Protein AF-A0A520RGG1-F1 (afdb_monomer_lite)

Secondary structure (DSSP, 8-state):
--HHHHHHHHHHHHHHHTT-B-SHHHHT-GGG--SS---EEEEEEEEEEEEGGGTEEEEE-SS-EEEEE---SS----TT-EEEEEEEBPTTSSSB-TTS-EEEEEE----PPPEE--GGGTT-GGGTTS-EE-EEEEEEEEEETTEEEEEEEETTEEEEEEEE--TTS-----TT-EEE-

Radius of gyration: 19.67 Å; chains: 1; bounding box: 40×37×59 Å

Foldseek 3Di:
DPVVVVVVVVVCVVVLVVVAAADLVCLQDPVNQDQADKHKHKYWFFFQDDDQVQQWTWTGRPQFIDTDSHHDPVDPHDGAFIKIKIFIDDHRDSHTDHVDIDIDGPGGGHHDDADEDAPVCPPPPVCVRHRHKYKWFFADWDDDPQKTWTFTHHPPDTDIDIDGHDPPDDDDPRHRHIDMD

Sequence (181 aa):
MTLHVDLVHAQEKDSGLATAITSFNELWNPAQLDADKARLIRLEGQVLYYDPSWAMLWLHDGELGGYIDYASDELDLRAGDHIELLARTVPNQISIDTTEIEITVKSPGTLPEAAPITESQLHDSVFNNQMVQLEGWVQTVEQIDNHLELKVIIGSEQIEVTISREANEPFPLLEKTLIQI

Structure (mmCIF, N/CA/C/O backbone):
data_AF-A0A520RGG1-F1
#
_entry.id   AF-A0A520RGG1-F1
#
loop_
_atom_site.group_PDB
_atom_site.id
_atom_site.type_symbol
_atom_site.label_atom_id
_atom_site.label_alt_id
_atom_site.label_comp_id
_atom_site.label_asym_id
_atom_site.label_entity_id
_atom_site.label_seq_id
_atom_site.pdbx_PDB_ins_code
_atom_site.Cartn_x
_atom_site.Cartn_y
_atom_site.Cartn_z
_atom_site.occupancy
_atom_site.B_iso_or_equiv
_atom_site.auth_seq_id
_atom_site.auth_comp_id
_atom_site.auth_asym_id
_atom_site.auth_atom_id
_atom_site.pdbx_PDB_model_num
ATOM 1 N N . MET A 1 1 ? 20.707 -20.250 -36.921 1.00 48.22 1 MET A N 1
ATOM 2 C CA . MET A 1 1 ? 20.546 -18.795 -37.129 1.00 48.22 1 MET A CA 1
ATOM 3 C C . MET A 1 1 ? 19.615 -18.280 -36.032 1.00 48.22 1 MET A C 1
ATOM 5 O O . MET A 1 1 ? 18.507 -17.867 -36.319 1.00 48.22 1 MET A O 1
ATOM 9 N N . THR A 1 2 ? 20.041 -18.415 -34.770 1.00 48.72 2 THR A N 1
ATOM 10 C CA . THR A 1 2 ? 19.172 -18.259 -33.577 1.00 48.72 2 THR A CA 1
ATOM 11 C C . THR A 1 2 ? 19.901 -17.449 -32.498 1.00 48.72 2 THR A C 1
ATOM 13 O O . THR A 1 2 ? 19.385 -16.452 -32.023 1.00 48.72 2 THR A O 1
ATOM 16 N N . LEU A 1 3 ? 21.195 -17.729 -32.294 1.00 46.12 3 LEU A N 1
ATOM 17 C CA . LEU A 1 3 ? 22.084 -17.002 -31.373 1.00 46.12 3 LEU A CA 1
ATOM 18 C C . LEU A 1 3 ? 22.200 -15.480 -31.586 1.00 46.12 3 LEU A C 1
ATOM 20 O O . LEU A 1 3 ? 22.472 -14.762 -30.635 1.00 46.12 3 LEU A O 1
ATOM 24 N N . HIS A 1 4 ? 22.041 -14.970 -32.812 1.00 39.69 4 HIS A N 1
ATOM 25 C CA . HIS A 1 4 ? 22.189 -13.529 -33.074 1.00 39.69 4 HIS A CA 1
ATOM 26 C C . HIS A 1 4 ? 20.951 -12.716 -32.670 1.00 39.69 4 HIS A C 1
ATOM 28 O O . HIS A 1 4 ? 21.076 -11.529 -32.404 1.00 39.69 4 HIS A O 1
ATOM 34 N N . VAL A 1 5 ? 19.771 -13.343 -32.619 1.00 45.09 5 VAL A N 1
ATOM 35 C CA . VAL A 1 5 ? 18.523 -12.665 -32.239 1.00 45.09 5 VAL A CA 1
ATOM 36 C C . VAL A 1 5 ? 18.433 -12.556 -30.716 1.00 45.09 5 VAL A C 1
ATOM 38 O O . VAL A 1 5 ? 18.108 -11.485 -30.212 1.00 45.09 5 VAL A O 1
ATOM 41 N N . ASP A 1 6 ? 18.823 -13.606 -29.987 1.00 43.03 6 ASP A N 1
ATOM 42 C CA . ASP A 1 6 ? 18.785 -13.631 -28.517 1.00 43.03 6 ASP A CA 1
ATOM 43 C C . ASP A 1 6 ? 19.760 -12.625 -27.879 1.00 43.03 6 ASP A C 1
ATOM 45 O O . ASP A 1 6 ? 19.419 -11.968 -26.898 1.00 43.03 6 ASP A O 1
ATOM 49 N N . LEU A 1 7 ? 20.955 -12.441 -28.460 1.00 46.31 7 LEU A N 1
ATOM 50 C CA . LEU A 1 7 ? 21.935 -11.460 -27.970 1.00 46.31 7 LEU A CA 1
ATOM 51 C C . LEU A 1 7 ? 21.476 -10.007 -28.168 1.00 46.31 7 LEU A C 1
ATOM 53 O O . LEU A 1 7 ? 21.713 -9.179 -27.293 1.00 46.31 7 LEU A O 1
ATOM 57 N N . VAL A 1 8 ? 20.801 -9.700 -29.280 1.00 46.59 8 VAL A N 1
ATOM 58 C CA . VAL A 1 8 ? 20.284 -8.347 -29.547 1.00 46.59 8 VAL A CA 1
ATOM 59 C C . VAL A 1 8 ? 19.113 -8.021 -28.615 1.00 46.59 8 VAL A C 1
ATOM 61 O O . VAL A 1 8 ? 19.106 -6.948 -28.021 1.00 46.59 8 VAL A O 1
ATOM 64 N N . HIS A 1 9 ? 18.191 -8.966 -28.388 1.00 47.16 9 HIS A N 1
ATOM 65 C CA . HIS A 1 9 ? 17.094 -8.781 -27.427 1.00 47.16 9 HIS A CA 1
ATOM 66 C C . HIS A 1 9 ? 17.600 -8.657 -25.983 1.00 47.16 9 HIS A C 1
ATOM 68 O O . HIS A 1 9 ? 17.072 -7.853 -25.218 1.00 47.16 9 HIS A O 1
ATOM 74 N N . ALA A 1 10 ? 18.642 -9.406 -25.605 1.00 48.00 10 ALA A N 1
ATOM 75 C CA . ALA A 1 10 ? 19.272 -9.270 -24.294 1.00 48.00 10 ALA A CA 1
ATOM 76 C C . ALA A 1 10 ? 19.951 -7.900 -24.122 1.00 48.00 10 ALA A C 1
ATOM 78 O O . ALA A 1 10 ? 19.775 -7.273 -23.084 1.00 48.00 10 ALA A O 1
ATOM 79 N N . GLN A 1 11 ? 20.664 -7.398 -25.139 1.00 42.50 11 GLN A N 1
ATOM 80 C CA . GLN A 1 11 ? 21.303 -6.076 -25.092 1.00 42.50 11 GLN A CA 1
ATOM 81 C C . GLN A 1 11 ? 20.297 -4.915 -25.108 1.00 42.50 11 GLN A C 1
ATOM 83 O O . GLN A 1 11 ? 20.537 -3.907 -24.445 1.00 42.50 11 GLN A O 1
ATOM 88 N N . GLU A 1 12 ? 19.172 -5.035 -25.818 1.00 50.97 12 GLU A N 1
ATOM 89 C CA . GLU A 1 12 ? 18.083 -4.047 -25.772 1.00 50.97 12 GLU A CA 1
ATOM 90 C C . GLU A 1 12 ? 17.342 -4.068 -24.429 1.00 50.97 12 GLU A C 1
ATOM 92 O O . GLU A 1 12 ? 17.031 -3.000 -23.898 1.00 50.97 12 GLU A O 1
ATOM 97 N N . LYS A 1 13 ? 17.126 -5.255 -23.838 1.00 52.47 13 LYS A N 1
ATOM 98 C CA . LYS A 1 13 ? 16.577 -5.393 -22.480 1.00 52.47 13 LYS A CA 1
ATOM 99 C C . LYS A 1 13 ? 17.505 -4.715 -21.464 1.00 52.47 13 LYS A C 1
ATOM 101 O O . LYS A 1 13 ? 17.040 -3.888 -20.695 1.00 52.47 13 LYS A O 1
ATOM 106 N N . ASP A 1 14 ? 18.812 -4.963 -21.529 1.00 54.31 14 ASP A N 1
ATOM 107 C CA . ASP A 1 14 ? 19.800 -4.399 -20.592 1.00 54.31 14 ASP A CA 1
ATOM 108 C C . ASP A 1 14 ? 19.996 -2.875 -20.762 1.00 54.31 14 ASP A C 1
ATOM 110 O O . ASP A 1 14 ? 20.088 -2.129 -19.788 1.00 54.31 14 ASP A O 1
ATOM 114 N N . SER A 1 15 ? 19.975 -2.376 -22.005 1.00 57.19 15 SER A N 1
ATOM 115 C CA . SER A 1 15 ? 20.094 -0.936 -22.297 1.00 57.19 15 SER A CA 1
A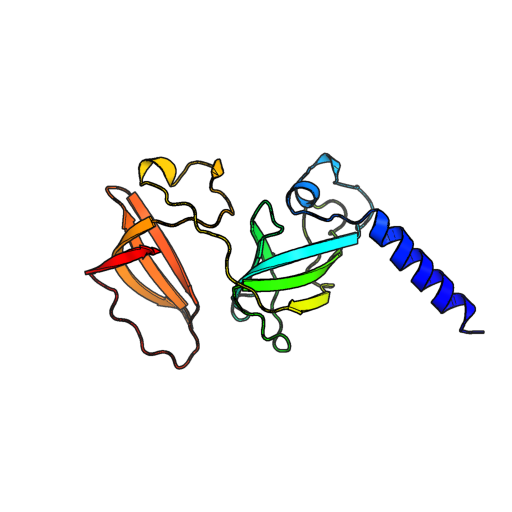TOM 116 C C . SER A 1 15 ? 18.826 -0.156 -21.929 1.00 57.19 15 SER A C 1
ATOM 118 O O . SER A 1 15 ? 18.914 0.984 -21.480 1.00 57.19 15 SER A O 1
ATOM 120 N N . GLY A 1 16 ? 17.647 -0.764 -22.101 1.00 60.88 16 GLY A N 1
ATOM 121 C CA . GLY A 1 16 ? 16.368 -0.174 -21.704 1.00 60.88 16 GLY A CA 1
ATOM 122 C C . GLY A 1 16 ? 16.178 -0.115 -20.185 1.00 60.88 16 GLY A C 1
ATOM 123 O O . GLY A 1 16 ? 15.542 0.816 -19.688 1.00 60.88 16 GLY A O 1
ATOM 124 N N . LEU A 1 17 ? 16.773 -1.058 -19.443 1.00 61.62 17 LEU A N 1
ATOM 125 C CA . LEU A 1 17 ? 16.773 -1.057 -17.977 1.00 61.62 17 LEU A CA 1
ATOM 126 C C . LEU A 1 17 ? 17.594 0.095 -17.382 1.00 61.62 17 LEU A C 1
ATOM 128 O O . LEU A 1 17 ? 17.240 0.597 -16.321 1.00 61.62 17 LEU A O 1
ATOM 132 N N . ALA A 1 18 ? 18.636 0.573 -18.070 1.00 65.38 18 ALA A N 1
ATOM 133 C CA . ALA A 1 18 ? 19.421 1.729 -17.623 1.00 65.38 18 ALA A CA 1
ATOM 134 C C . ALA A 1 18 ? 18.634 3.058 -17.652 1.00 65.38 18 ALA A C 1
ATOM 136 O O . ALA A 1 18 ? 19.062 4.036 -17.043 1.00 65.38 18 ALA A O 1
ATOM 137 N N . THR A 1 19 ? 17.494 3.102 -18.353 1.00 82.31 19 THR A N 1
ATOM 138 C CA . THR A 1 19 ? 16.580 4.259 -18.420 1.00 82.31 19 THR A CA 1
ATOM 139 C C . THR A 1 19 ? 15.189 3.947 -17.857 1.00 82.31 19 THR A C 1
ATOM 141 O O . THR A 1 19 ? 14.225 4.661 -18.159 1.00 82.31 19 THR A O 1
ATOM 144 N N . ALA A 1 20 ? 15.058 2.838 -17.124 1.00 90.81 20 ALA A N 1
ATOM 145 C CA . ALA A 1 20 ? 13.794 2.430 -16.531 1.00 90.81 20 ALA A CA 1
ATOM 146 C C . ALA A 1 20 ? 13.335 3.429 -15.463 1.00 90.81 20 ALA A C 1
ATOM 148 O O . ALA A 1 20 ? 14.148 4.114 -14.851 1.00 90.81 20 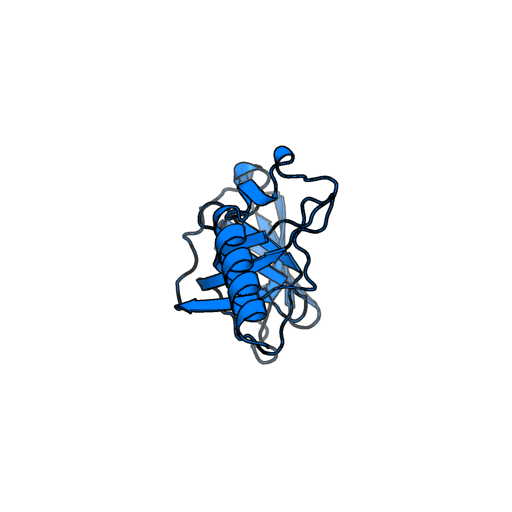ALA A O 1
ATOM 149 N N . ILE A 1 21 ? 12.023 3.491 -15.252 1.00 93.38 21 ILE A N 1
ATOM 150 C CA . ILE A 1 21 ? 11.426 4.157 -14.093 1.00 93.38 21 ILE A CA 1
ATOM 151 C C . ILE A 1 21 ? 11.769 3.326 -12.858 1.00 93.38 21 ILE A C 1
ATOM 153 O O . ILE A 1 21 ? 11.447 2.133 -12.832 1.00 93.38 21 ILE A O 1
ATOM 157 N N . THR A 1 22 ? 12.402 3.945 -11.860 1.00 95.56 22 THR A N 1
ATOM 158 C CA . THR A 1 22 ? 12.890 3.231 -10.663 1.00 95.56 22 THR A CA 1
ATOM 159 C C . THR A 1 22 ? 12.226 3.637 -9.350 1.00 95.56 22 THR A C 1
ATOM 161 O O . THR A 1 22 ? 12.545 3.059 -8.318 1.00 95.56 22 THR A O 1
ATOM 164 N N . SER A 1 23 ? 11.289 4.587 -9.370 1.00 95.75 23 SER A N 1
ATOM 165 C CA . SER A 1 23 ? 10.511 4.989 -8.190 1.00 95.75 23 SER A CA 1
ATOM 166 C C . SER A 1 23 ? 9.075 5.365 -8.552 1.00 95.75 23 SER A C 1
ATOM 168 O O . SER A 1 23 ? 8.768 5.691 -9.704 1.00 95.75 23 SER A O 1
ATOM 170 N N . PHE A 1 24 ? 8.183 5.370 -7.565 1.00 95.88 24 PHE A N 1
ATOM 171 C CA . PHE A 1 24 ? 6.818 5.869 -7.723 1.00 95.88 24 PHE A CA 1
ATOM 172 C C . PHE A 1 24 ? 6.784 7.381 -7.971 1.00 95.88 24 PHE A C 1
ATOM 174 O O . PHE A 1 24 ? 5.954 7.858 -8.742 1.00 95.88 24 PHE A O 1
ATOM 181 N N . ASN A 1 25 ? 7.730 8.132 -7.400 1.00 94.75 25 ASN A N 1
ATOM 182 C CA . ASN A 1 25 ? 7.906 9.557 -7.689 1.00 94.75 25 ASN A CA 1
ATOM 183 C C . ASN A 1 25 ? 8.203 9.803 -9.175 1.00 94.75 25 ASN A C 1
ATOM 185 O O . ASN A 1 25 ? 7.644 10.717 -9.786 1.00 94.75 25 ASN A O 1
ATOM 189 N N . GLU A 1 26 ? 9.064 8.982 -9.779 1.00 93.75 26 GLU A N 1
ATOM 190 C CA . GLU A 1 26 ? 9.285 9.028 -11.221 1.00 93.75 26 GLU A CA 1
ATOM 191 C C . GLU A 1 26 ? 8.049 8.564 -11.989 1.00 93.75 26 GLU A C 1
ATOM 193 O O . GLU A 1 26 ? 7.646 9.242 -12.930 1.00 93.75 26 GLU A O 1
ATOM 198 N N . LEU A 1 27 ? 7.412 7.461 -11.586 1.00 92.81 27 LEU A N 1
ATOM 199 C CA . LEU A 1 27 ? 6.216 6.949 -12.256 1.00 92.81 27 LEU A CA 1
ATOM 200 C C . LEU A 1 27 ? 5.116 8.010 -12.347 1.00 92.81 27 LEU A C 1
ATOM 202 O O . LEU A 1 27 ? 4.532 8.180 -13.413 1.00 92.81 27 LEU A O 1
ATOM 206 N N . TRP A 1 28 ? 4.849 8.726 -11.253 1.00 92.56 28 TRP A N 1
ATOM 207 C CA . TRP A 1 28 ? 3.764 9.703 -11.160 1.00 92.56 28 TRP A CA 1
ATOM 208 C C . TRP A 1 28 ? 4.116 11.104 -11.651 1.00 92.56 28 TRP A C 1
ATOM 210 O O . TRP A 1 28 ? 3.260 11.990 -11.654 1.00 92.56 28 TRP A O 1
ATOM 220 N N . ASN A 1 29 ? 5.348 11.325 -12.108 1.00 91.38 29 ASN A N 1
ATOM 221 C CA . ASN A 1 29 ? 5.746 12.607 -12.664 1.00 91.38 29 ASN A CA 1
ATOM 222 C C . ASN A 1 29 ? 5.118 12.806 -14.059 1.00 91.38 29 ASN A C 1
ATOM 224 O O . ASN A 1 29 ? 5.465 12.083 -14.992 1.00 91.38 29 ASN A O 1
ATOM 228 N N . PRO A 1 30 ? 4.281 13.836 -14.284 1.00 85.25 30 PRO A N 1
ATOM 229 C CA . PRO A 1 30 ? 3.670 14.072 -15.594 1.00 85.25 30 PRO A CA 1
ATOM 230 C C . PRO A 1 30 ? 4.678 14.319 -16.724 1.00 85.25 30 PRO A C 1
ATOM 232 O O . PRO A 1 30 ? 4.361 14.086 -17.886 1.00 85.25 30 PRO A O 1
ATOM 235 N N . ALA A 1 31 ? 5.901 14.764 -16.409 1.00 85.06 31 ALA A N 1
ATOM 236 C CA . ALA A 1 31 ? 6.971 14.922 -17.396 1.00 85.06 31 ALA A CA 1
ATOM 237 C C . ALA A 1 31 ? 7.460 13.583 -17.977 1.00 85.06 31 ALA A C 1
ATOM 239 O O . ALA A 1 31 ? 8.133 13.571 -19.003 1.00 85.06 31 ALA A O 1
ATOM 240 N N . GLN A 1 32 ? 7.133 12.470 -17.318 1.00 75.44 32 GLN A N 1
ATOM 241 C CA . GLN A 1 32 ? 7.478 11.113 -17.732 1.00 75.44 32 GLN A CA 1
ATOM 242 C C . GLN A 1 32 ? 6.442 10.500 -18.687 1.00 75.44 32 GLN A C 1
ATOM 244 O O . GLN A 1 32 ? 6.656 9.386 -19.174 1.00 75.44 32 GLN A O 1
ATOM 249 N N . LEU A 1 33 ? 5.348 11.220 -18.970 1.00 79.69 33 LEU A N 1
ATOM 250 C CA . LEU A 1 33 ? 4.329 10.828 -19.936 1.00 79.69 33 LEU A CA 1
ATOM 251 C C . LEU A 1 33 ? 4.908 10.915 -21.358 1.00 79.69 33 LEU A C 1
ATOM 253 O O . LEU A 1 33 ? 5.038 11.999 -21.926 1.00 79.69 33 LEU A O 1
ATOM 257 N N . ASP A 1 34 ? 5.258 9.765 -21.931 1.00 71.25 34 ASP A N 1
ATOM 258 C CA . ASP A 1 34 ? 5.604 9.649 -23.349 1.00 71.25 34 ASP A CA 1
ATOM 259 C C . ASP A 1 34 ? 4.349 9.253 -24.135 1.00 71.25 34 ASP A C 1
ATOM 261 O O . ASP A 1 34 ? 3.660 8.278 -23.808 1.00 71.25 34 ASP A O 1
ATOM 265 N N . ALA A 1 35 ? 4.029 10.053 -25.151 1.00 63.94 35 ALA A N 1
ATOM 266 C CA . ALA A 1 35 ? 2.744 10.002 -25.823 1.00 63.94 35 ALA A CA 1
ATOM 267 C C . ALA A 1 35 ? 2.558 8.767 -26.719 1.00 63.94 35 ALA A C 1
ATOM 269 O O . ALA A 1 35 ? 1.444 8.461 -27.113 1.00 63.94 35 ALA A O 1
ATOM 270 N N . ASP A 1 36 ? 3.612 8.024 -27.055 1.00 79.19 36 ASP A N 1
ATOM 271 C CA . ASP A 1 36 ? 3.468 6.922 -28.019 1.00 79.19 36 ASP A CA 1
ATOM 272 C C . ASP A 1 36 ? 4.150 5.621 -27.587 1.00 79.19 36 ASP A C 1
ATOM 274 O O . ASP A 1 36 ? 4.121 4.634 -28.327 1.00 79.19 36 ASP A O 1
ATOM 278 N N . LYS A 1 37 ? 4.788 5.582 -26.409 1.00 86.19 37 LYS A N 1
ATOM 279 C CA . LYS A 1 37 ? 5.623 4.441 -26.011 1.00 86.19 37 LYS A CA 1
ATOM 280 C C . LYS A 1 37 ? 5.420 4.026 -24.564 1.00 86.19 37 LYS A C 1
ATOM 282 O O . LYS A 1 37 ? 5.481 4.837 -23.648 1.00 86.19 37 LYS A O 1
ATOM 287 N N . ALA A 1 38 ? 5.272 2.717 -24.379 1.00 90.00 38 ALA A N 1
ATOM 288 C CA . ALA A 1 38 ? 5.413 2.080 -23.080 1.00 90.00 38 ALA A CA 1
ATOM 289 C C . ALA A 1 38 ? 6.865 2.212 -22.604 1.00 90.00 38 ALA A C 1
ATOM 291 O O . ALA A 1 38 ? 7.806 1.944 -23.363 1.00 90.00 38 ALA A O 1
ATOM 292 N N . ARG A 1 39 ? 7.051 2.593 -21.343 1.00 90.81 39 ARG A N 1
ATOM 293 C CA . ARG A 1 39 ? 8.364 2.719 -20.708 1.00 90.81 39 ARG A CA 1
ATOM 294 C C . ARG A 1 39 ? 8.608 1.553 -19.772 1.00 90.81 39 ARG A C 1
ATOM 296 O O . ARG A 1 39 ? 7.671 1.044 -19.172 1.00 90.81 39 ARG A O 1
ATOM 303 N N . LEU A 1 40 ? 9.862 1.127 -19.667 1.00 93.62 40 LEU A N 1
ATOM 304 C CA . LEU A 1 40 ? 10.244 0.074 -18.731 1.00 93.62 40 LEU A CA 1
ATOM 305 C C . LEU A 1 40 ? 10.191 0.599 -17.298 1.00 93.62 40 LEU A C 1
ATOM 307 O O . LEU A 1 40 ? 10.595 1.732 -17.030 1.00 93.62 40 LEU A O 1
ATOM 311 N N . ILE A 1 41 ? 9.725 -0.256 -16.400 1.00 94.69 41 ILE A N 1
ATOM 312 C CA . ILE A 1 41 ? 9.682 -0.041 -14.960 1.00 94.69 41 ILE A CA 1
ATOM 313 C C . ILE A 1 41 ? 10.550 -1.118 -14.317 1.00 94.69 41 ILE A C 1
ATOM 315 O O . ILE A 1 41 ? 10.425 -2.298 -14.653 1.00 94.69 41 ILE A O 1
ATOM 319 N N . ARG A 1 42 ? 11.424 -0.703 -13.402 1.00 96.50 42 ARG A N 1
ATOM 320 C CA . ARG A 1 42 ? 12.194 -1.585 -12.527 1.00 96.50 42 ARG A CA 1
ATOM 321 C C . ARG A 1 42 ? 12.177 -0.999 -11.123 1.00 96.50 42 ARG A C 1
ATOM 323 O O . ARG A 1 42 ? 13.001 -0.150 -10.806 1.00 96.50 42 ARG A O 1
ATOM 330 N N . LEU A 1 43 ? 11.232 -1.447 -10.306 1.00 96.31 43 LEU A N 1
ATOM 331 C CA . LEU A 1 43 ? 11.128 -1.031 -8.912 1.00 96.31 43 LEU A CA 1
ATOM 332 C C . LEU A 1 43 ? 11.797 -2.078 -8.029 1.00 96.31 43 LEU A C 1
ATOM 334 O O . LEU A 1 43 ? 11.491 -3.264 -8.124 1.00 96.31 43 LEU A O 1
ATOM 338 N N . GLU A 1 44 ? 12.688 -1.638 -7.154 1.00 96.88 44 GLU A N 1
ATOM 339 C CA . GLU A 1 44 ? 13.092 -2.418 -5.989 1.00 96.88 44 GLU A CA 1
ATOM 340 C C . GLU A 1 44 ? 12.359 -1.826 -4.788 1.00 96.88 44 GLU A C 1
ATOM 342 O O . GLU A 1 44 ? 12.344 -0.610 -4.608 1.00 96.88 44 GLU A O 1
ATOM 347 N N . GLY A 1 45 ? 11.692 -2.662 -3.999 1.00 96.44 45 GLY A N 1
ATOM 348 C CA . GLY A 1 45 ? 10.852 -2.154 -2.924 1.00 96.44 45 GLY A CA 1
ATOM 349 C C . GLY A 1 45 ? 10.424 -3.212 -1.927 1.00 96.44 45 GLY A C 1
ATOM 350 O O . GLY A 1 45 ? 10.660 -4.408 -2.100 1.00 96.44 45 GLY A O 1
ATOM 351 N N . GLN A 1 46 ? 9.780 -2.745 -0.869 1.00 97.81 46 GLN A N 1
ATOM 352 C CA . GLN A 1 46 ? 9.293 -3.558 0.228 1.00 97.81 46 GLN A CA 1
ATOM 353 C C . GLN A 1 46 ? 7.777 -3.723 0.173 1.00 97.81 46 GLN A C 1
ATOM 355 O O . GLN A 1 46 ? 7.047 -2.737 0.110 1.00 97.81 46 GLN A O 1
ATOM 360 N N . VAL A 1 47 ? 7.292 -4.959 0.235 1.00 97.69 47 VAL A N 1
ATOM 361 C CA . VAL A 1 47 ? 5.856 -5.251 0.296 1.00 97.69 47 VAL A CA 1
ATOM 362 C C . VAL A 1 47 ? 5.296 -4.695 1.607 1.00 97.69 47 VAL A C 1
ATOM 364 O O . VAL A 1 47 ? 5.706 -5.117 2.687 1.00 97.69 47 VAL A O 1
ATOM 367 N N . LEU A 1 48 ? 4.365 -3.747 1.524 1.00 96.06 48 LEU A N 1
ATOM 368 C CA . LEU A 1 48 ? 3.645 -3.218 2.685 1.00 96.06 48 LEU A CA 1
ATOM 369 C C . LEU A 1 48 ? 2.446 -4.093 3.031 1.00 96.06 48 LEU A C 1
ATOM 371 O O . LEU A 1 48 ? 2.187 -4.381 4.195 1.00 96.06 48 LEU A O 1
ATOM 375 N N . TYR A 1 49 ? 1.722 -4.507 1.999 1.00 94.12 49 TYR A N 1
ATOM 376 C CA . TYR A 1 49 ? 0.499 -5.280 2.110 1.00 94.12 49 TYR A CA 1
ATOM 377 C C . TYR A 1 49 ? 0.270 -6.015 0.793 1.00 94.12 49 TYR A C 1
ATOM 379 O O . TYR A 1 49 ? 0.431 -5.428 -0.279 1.00 94.12 49 TYR A O 1
ATOM 387 N N . TYR A 1 50 ? -0.088 -7.292 0.874 1.00 93.88 50 TYR A N 1
ATOM 388 C CA . TYR A 1 50 ? -0.471 -8.087 -0.283 1.00 93.88 50 TYR A CA 1
ATOM 389 C C . TYR A 1 50 ? -1.749 -8.848 0.028 1.00 93.88 50 TYR A C 1
ATOM 391 O O . TYR A 1 50 ? -1.845 -9.531 1.045 1.00 93.88 50 TYR A O 1
ATOM 399 N N . ASP A 1 51 ? -2.715 -8.715 -0.865 1.00 91.50 51 ASP A N 1
ATOM 400 C CA . ASP A 1 51 ? -3.982 -9.410 -0.811 1.00 91.50 51 ASP A CA 1
ATOM 401 C C . ASP A 1 51 ? -4.369 -9.864 -2.226 1.00 91.50 51 ASP A C 1
ATOM 403 O O . ASP A 1 51 ? -4.890 -9.074 -3.023 1.00 91.50 51 ASP A O 1
ATOM 407 N N . PRO A 1 52 ? -4.118 -11.142 -2.556 1.00 90.56 52 PRO A N 1
ATOM 408 C CA . PRO A 1 52 ? -4.411 -11.673 -3.880 1.00 90.56 52 PRO A CA 1
ATOM 409 C C . PRO A 1 52 ? -5.913 -11.717 -4.180 1.00 90.56 52 PRO A C 1
ATOM 411 O O . PRO A 1 52 ? -6.294 -11.692 -5.347 1.00 90.56 52 PRO A O 1
ATOM 414 N N . SER A 1 53 ? -6.778 -11.766 -3.160 1.00 89.44 53 SER A N 1
ATOM 415 C CA . SER A 1 53 ? -8.223 -11.910 -3.367 1.00 89.44 53 SER A CA 1
ATOM 416 C C . SER A 1 53 ? -8.878 -10.636 -3.903 1.00 89.44 53 SER A C 1
ATOM 418 O O . SER A 1 53 ? -9.857 -10.723 -4.645 1.00 89.44 53 SER A O 1
ATOM 420 N N . TRP A 1 54 ? -8.311 -9.467 -3.586 1.00 91.88 54 TRP A N 1
ATOM 421 C CA . TRP A 1 54 ? -8.724 -8.161 -4.115 1.00 91.88 54 TRP A CA 1
ATOM 422 C C . TRP A 1 54 ? -7.716 -7.570 -5.113 1.00 91.88 54 TRP A C 1
ATOM 424 O O . TRP A 1 54 ? -7.816 -6.394 -5.458 1.00 91.88 54 TRP A O 1
ATOM 434 N N . ALA A 1 55 ? -6.750 -8.372 -5.578 1.00 93.06 55 ALA A N 1
ATOM 435 C CA . ALA A 1 55 ? -5.658 -7.932 -6.446 1.00 93.06 55 ALA A CA 1
ATOM 436 C C . ALA A 1 55 ? -4.935 -6.683 -5.912 1.00 93.06 55 ALA A C 1
ATOM 438 O O . ALA A 1 55 ? -4.671 -5.726 -6.635 1.00 93.06 55 ALA A O 1
ATOM 439 N N . MET A 1 56 ? -4.634 -6.667 -4.613 1.00 93.56 56 MET A N 1
ATOM 440 C CA . MET A 1 56 ? -3.989 -5.527 -3.975 1.00 93.56 56 MET A CA 1
ATOM 441 C C . MET A 1 56 ? -2.546 -5.839 -3.621 1.00 93.56 56 MET A C 1
ATOM 443 O O . MET A 1 56 ? -2.274 -6.610 -2.704 1.00 93.56 56 MET A O 1
ATOM 447 N N . LEU A 1 57 ? -1.618 -5.153 -4.280 1.00 95.94 57 LEU A N 1
ATOM 448 C CA . LEU A 1 57 ? -0.223 -5.095 -3.870 1.00 95.94 57 LEU A CA 1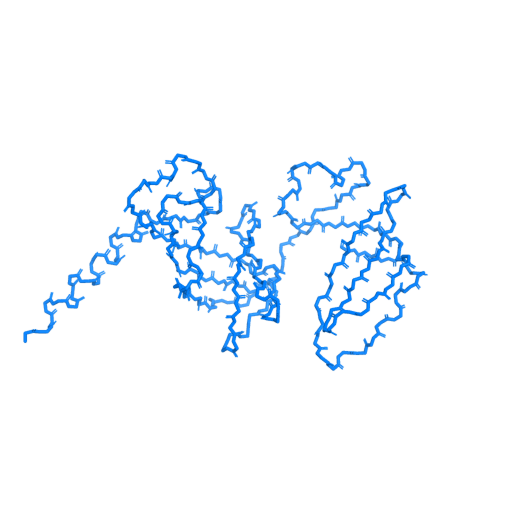
ATOM 449 C C . LEU A 1 57 ? 0.146 -3.653 -3.529 1.00 95.94 57 LEU A C 1
ATOM 451 O O . LEU A 1 57 ? 0.116 -2.771 -4.383 1.00 95.94 57 LEU A O 1
ATOM 455 N N . TRP A 1 58 ? 0.531 -3.422 -2.279 1.00 97.00 58 TRP A N 1
ATOM 456 C CA . TRP A 1 58 ? 1.171 -2.186 -1.850 1.00 97.00 58 TRP A CA 1
ATOM 457 C C . TRP A 1 58 ? 2.665 -2.412 -1.687 1.00 97.00 58 TRP A C 1
ATOM 459 O O . TRP A 1 58 ? 3.098 -3.292 -0.940 1.00 97.00 58 TRP A O 1
ATOM 469 N N . LEU A 1 59 ? 3.451 -1.587 -2.365 1.00 97.31 59 LEU A N 1
ATOM 470 C CA . LEU A 1 59 ? 4.907 -1.626 -2.347 1.00 97.31 59 LEU A CA 1
ATOM 471 C C . LEU A 1 59 ? 5.439 -0.284 -1.854 1.00 97.31 59 LEU A C 1
ATOM 473 O O . LEU A 1 59 ? 4.902 0.748 -2.230 1.00 97.31 59 LEU A O 1
ATOM 477 N N . HIS A 1 60 ? 6.500 -0.288 -1.061 1.00 97.50 60 HIS A N 1
ATOM 478 C CA . HIS A 1 60 ? 7.243 0.902 -0.665 1.00 97.50 60 HIS A CA 1
ATOM 479 C C . HIS A 1 60 ? 8.589 0.920 -1.382 1.00 97.50 60 HIS A C 1
ATOM 481 O O . HIS A 1 60 ? 9.395 0.012 -1.189 1.00 97.50 60 HIS A O 1
ATOM 487 N N . ASP A 1 61 ? 8.850 1.936 -2.200 1.00 95.94 61 ASP A N 1
ATOM 488 C CA . ASP A 1 61 ? 10.085 2.033 -3.002 1.00 95.94 61 ASP A CA 1
ATOM 489 C C . ASP A 1 61 ? 11.300 2.575 -2.220 1.00 95.94 61 ASP A C 1
ATOM 491 O O . ASP A 1 61 ? 12.406 2.664 -2.746 1.00 95.94 61 ASP A O 1
ATOM 495 N N . GLY A 1 62 ? 11.096 2.933 -0.951 1.00 93.88 62 GLY A N 1
ATOM 496 C CA . GLY A 1 62 ? 12.095 3.561 -0.082 1.00 93.88 62 GLY A CA 1
ATOM 497 C C . GLY A 1 62 ? 11.765 5.014 0.259 1.00 93.88 62 GLY A C 1
ATOM 498 O O . GLY A 1 62 ? 12.250 5.511 1.272 1.00 93.88 62 GLY A O 1
ATOM 499 N N . GLU A 1 63 ? 10.886 5.655 -0.512 1.00 92.50 63 GLU A N 1
ATOM 500 C CA . GLU A 1 63 ? 10.394 7.015 -0.266 1.00 92.50 63 GLU A CA 1
ATOM 501 C C . GLU A 1 63 ? 8.877 7.059 -0.061 1.00 92.50 63 GLU A C 1
ATOM 503 O O . GLU A 1 63 ? 8.385 7.819 0.778 1.00 92.50 63 GLU A O 1
ATOM 508 N N . LEU A 1 64 ? 8.125 6.271 -0.832 1.00 93.81 64 LEU A N 1
ATOM 509 C CA . LEU A 1 64 ? 6.672 6.239 -0.747 1.00 93.81 64 LEU A CA 1
ATOM 510 C C . LEU A 1 64 ? 6.070 4.883 -1.106 1.00 93.81 64 LEU A C 1
ATOM 512 O O . LEU A 1 64 ? 6.663 4.053 -1.798 1.00 93.81 64 LEU A O 1
ATOM 516 N N . GLY A 1 65 ? 4.845 4.682 -0.632 1.00 96.12 65 GLY A N 1
ATOM 517 C CA . GLY A 1 65 ? 3.991 3.576 -1.021 1.00 96.12 65 GLY A CA 1
ATOM 518 C C . GLY A 1 65 ? 3.352 3.783 -2.397 1.00 96.12 65 GLY A C 1
ATOM 519 O O . GLY A 1 65 ? 2.994 4.897 -2.778 1.00 96.12 65 GLY A O 1
ATOM 520 N N . GLY A 1 66 ? 3.125 2.693 -3.118 1.00 95.81 66 GLY A N 1
ATOM 521 C CA . GLY A 1 66 ? 2.334 2.669 -4.339 1.00 95.81 66 GLY A CA 1
ATOM 522 C C . GLY A 1 66 ? 1.442 1.440 -4.393 1.00 95.81 66 GLY A C 1
ATOM 523 O O . GLY A 1 66 ? 1.875 0.328 -4.085 1.00 95.81 66 GLY A O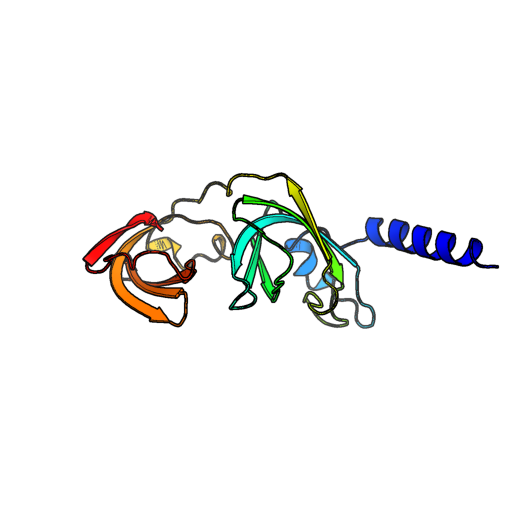 1
ATOM 524 N N . TYR A 1 67 ? 0.190 1.670 -4.786 1.00 95.06 67 TYR A N 1
ATOM 525 C CA . TYR A 1 67 ? -0.785 0.626 -5.072 1.00 95.06 67 TYR A CA 1
ATOM 526 C C . TYR A 1 67 ? -0.584 0.080 -6.486 1.00 95.06 67 TYR A C 1
ATOM 528 O O . TYR A 1 67 ? -0.420 0.839 -7.446 1.00 95.06 67 TYR A O 1
ATOM 536 N N . ILE A 1 68 ? -0.638 -1.241 -6.600 1.00 95.56 68 ILE A N 1
ATOM 537 C CA . ILE A 1 68 ? -0.556 -1.986 -7.846 1.00 95.56 68 ILE A CA 1
ATOM 538 C C . ILE A 1 68 ? -1.704 -2.995 -7.842 1.00 95.56 68 ILE A C 1
ATOM 540 O O . ILE A 1 68 ? -1.831 -3.794 -6.913 1.00 95.56 68 ILE A O 1
ATOM 544 N N . ASP A 1 69 ? -2.528 -2.942 -8.888 1.00 94.44 69 ASP A N 1
ATOM 545 C CA . ASP A 1 69 ? -3.570 -3.936 -9.151 1.00 94.44 69 ASP A CA 1
ATOM 546 C C . ASP A 1 69 ? -2.891 -5.226 -9.639 1.00 94.44 69 ASP A C 1
ATOM 548 O O . ASP A 1 69 ? -2.475 -5.339 -10.795 1.00 94.44 69 ASP A O 1
ATOM 552 N N . TYR A 1 70 ? -2.636 -6.141 -8.705 1.00 93.69 70 TYR A N 1
ATOM 553 C CA . TYR A 1 70 ? -1.868 -7.359 -8.934 1.00 93.69 70 TYR A CA 1
ATOM 554 C C . TYR A 1 70 ? -2.380 -8.506 -8.066 1.00 93.69 70 TYR A C 1
ATOM 556 O O . TYR A 1 70 ? -2.422 -8.408 -6.840 1.00 93.69 70 TYR A O 1
ATOM 564 N N . ALA A 1 71 ? -2.689 -9.628 -8.714 1.00 88.88 71 ALA A N 1
ATOM 565 C CA . ALA A 1 71 ? -2.988 -10.900 -8.074 1.00 88.88 71 ALA A CA 1
ATOM 566 C C . ALA A 1 71 ? -2.172 -12.015 -8.731 1.00 88.88 71 ALA A C 1
ATOM 568 O O . ALA A 1 71 ? -2.071 -12.092 -9.957 1.00 88.88 71 ALA A O 1
ATOM 569 N N . SER A 1 72 ? -1.623 -12.906 -7.911 1.00 86.56 72 SER A N 1
ATOM 570 C CA . SER A 1 72 ? -0.991 -14.141 -8.358 1.00 86.56 72 SER A CA 1
ATOM 571 C C . SER A 1 72 ? -1.214 -15.248 -7.337 1.00 86.56 72 SER A C 1
ATOM 573 O O . SER A 1 72 ? -0.909 -15.077 -6.157 1.00 86.56 72 SER A O 1
ATOM 575 N N . ASP A 1 73 ? -1.692 -16.396 -7.818 1.00 77.88 73 ASP A N 1
ATOM 576 C CA . ASP A 1 73 ? -1.824 -17.623 -7.023 1.00 77.88 73 ASP A CA 1
ATOM 577 C C . ASP A 1 73 ? -0.472 -18.339 -6.825 1.00 77.88 73 ASP A C 1
ATOM 579 O O . ASP A 1 73 ? -0.363 -19.269 -6.027 1.00 77.88 73 ASP A O 1
ATOM 583 N N . GLU A 1 74 ? 0.566 -17.941 -7.570 1.00 82.62 74 GLU A N 1
ATOM 584 C CA . GLU A 1 74 ? 1.879 -18.600 -7.560 1.00 82.62 74 GLU A CA 1
ATOM 585 C C . GLU A 1 74 ? 2.872 -17.955 -6.581 1.00 82.62 74 GLU A C 1
ATOM 587 O O . GLU A 1 74 ? 3.850 -18.593 -6.183 1.00 82.62 74 GLU A O 1
ATOM 592 N N . LEU A 1 75 ? 2.644 -16.696 -6.196 1.00 83.75 75 LEU A N 1
ATOM 593 C CA . LEU A 1 75 ? 3.554 -15.917 -5.357 1.00 83.75 75 LEU A CA 1
ATOM 594 C C . LEU A 1 75 ? 3.029 -15.785 -3.924 1.00 83.75 75 LEU A C 1
ATOM 596 O O . LEU A 1 75 ? 2.007 -15.156 -3.670 1.00 83.75 75 LEU A O 1
ATOM 600 N N . ASP A 1 76 ? 3.798 -16.321 -2.978 1.00 87.38 76 ASP A N 1
ATOM 601 C CA . ASP A 1 76 ? 3.615 -16.143 -1.531 1.00 87.38 76 ASP A CA 1
ATOM 602 C C . ASP A 1 76 ? 4.373 -14.885 -1.069 1.00 87.38 76 ASP A C 1
ATOM 604 O O . ASP A 1 76 ? 5.452 -14.981 -0.481 1.00 87.38 76 ASP A O 1
ATOM 608 N N . LEU A 1 77 ? 3.861 -13.699 -1.428 1.00 93.25 77 LEU A N 1
ATOM 609 C CA . LEU A 1 77 ? 4.420 -12.420 -0.973 1.00 93.25 77 LEU A CA 1
ATOM 610 C C . LEU A 1 77 ? 3.965 -12.124 0.453 1.00 93.25 77 LEU A C 1
ATOM 612 O O . LEU A 1 77 ? 2.773 -12.171 0.754 1.00 93.25 77 LEU A O 1
ATOM 616 N N . ARG A 1 78 ? 4.905 -11.741 1.318 1.00 93.31 78 ARG A N 1
ATOM 617 C CA . ARG A 1 78 ? 4.617 -11.386 2.709 1.00 93.31 78 ARG A CA 1
ATOM 618 C C . ARG A 1 78 ? 4.954 -9.932 2.980 1.00 93.31 78 ARG A C 1
ATOM 620 O O . ARG A 1 78 ? 5.919 -9.389 2.446 1.00 93.31 78 ARG A O 1
ATOM 627 N N . ALA A 1 79 ? 4.182 -9.312 3.868 1.00 94.81 79 ALA A N 1
ATOM 628 C CA . ALA A 1 79 ? 4.498 -7.988 4.388 1.00 94.81 79 ALA A CA 1
ATOM 629 C C . ALA A 1 79 ? 5.939 -7.957 4.938 1.00 94.81 79 ALA A C 1
ATOM 631 O O . ALA A 1 79 ? 6.334 -8.804 5.740 1.00 94.81 79 ALA A O 1
ATOM 632 N N . GLY A 1 80 ? 6.723 -6.980 4.488 1.00 96.69 80 GLY A N 1
ATOM 633 C CA . GLY A 1 80 ? 8.142 -6.826 4.794 1.00 96.69 80 GLY A CA 1
ATOM 634 C C . GLY A 1 80 ? 9.097 -7.400 3.740 1.00 96.69 80 GLY A C 1
ATOM 635 O O . GLY A 1 80 ? 10.250 -6.954 3.697 1.00 96.69 80 GLY A O 1
ATOM 636 N N . ASP A 1 81 ? 8.660 -8.317 2.872 1.00 97.81 81 ASP A N 1
ATOM 637 C CA . ASP A 1 81 ? 9.515 -8.889 1.826 1.00 97.81 81 ASP A CA 1
ATOM 638 C C . ASP A 1 81 ? 10.083 -7.802 0.912 1.00 97.81 81 ASP A C 1
ATOM 640 O O . ASP A 1 81 ? 9.396 -6.855 0.534 1.00 97.81 81 ASP A O 1
ATOM 644 N N . HIS A 1 82 ? 11.355 -7.946 0.554 1.00 98.12 82 HIS A N 1
ATOM 645 C CA . HIS A 1 82 ? 12.009 -7.118 -0.450 1.00 98.12 82 HIS A CA 1
ATOM 646 C C . HIS A 1 82 ? 11.888 -7.802 -1.804 1.00 98.12 82 HIS A C 1
ATOM 648 O O . HIS A 1 82 ? 12.322 -8.949 -1.975 1.00 98.12 82 HIS A O 1
ATOM 654 N N . ILE A 1 83 ? 11.323 -7.088 -2.768 1.00 97.88 83 ILE A N 1
ATOM 655 C CA . ILE A 1 83 ? 11.066 -7.588 -4.110 1.00 97.88 83 ILE A CA 1
ATOM 656 C C . ILE A 1 83 ? 11.705 -6.692 -5.166 1.00 97.88 83 ILE A C 1
ATOM 658 O O . ILE A 1 83 ? 11.964 -5.509 -4.955 1.00 97.88 83 ILE A O 1
ATOM 662 N N . GLU A 1 84 ? 11.920 -7.282 -6.331 1.00 97.81 84 GLU A N 1
ATOM 663 C CA . GLU A 1 84 ? 12.135 -6.576 -7.584 1.00 97.81 84 GLU A CA 1
ATOM 664 C C . GLU A 1 84 ? 10.891 -6.769 -8.449 1.00 97.81 84 GLU A C 1
ATOM 666 O O . GLU A 1 84 ? 10.441 -7.902 -8.637 1.00 97.81 84 GLU A O 1
ATOM 671 N N . LEU A 1 85 ? 10.349 -5.671 -8.964 1.00 97.00 85 LEU A N 1
ATOM 672 C CA . LEU A 1 85 ? 9.219 -5.636 -9.879 1.00 97.00 85 LEU A CA 1
ATOM 673 C C . LEU A 1 85 ? 9.685 -5.087 -11.223 1.00 97.00 85 LEU A C 1
ATOM 675 O O . LEU A 1 85 ? 10.182 -3.962 -11.310 1.00 97.00 85 LEU A O 1
ATOM 679 N N . LEU A 1 86 ? 9.492 -5.876 -12.274 1.00 96.88 86 LEU A N 1
ATOM 680 C CA . LEU A 1 86 ? 9.679 -5.466 -13.658 1.00 96.88 86 LEU A CA 1
ATOM 681 C C . LEU A 1 86 ? 8.314 -5.351 -14.325 1.00 96.88 86 LEU A C 1
ATOM 683 O O . LEU A 1 86 ? 7.505 -6.274 -14.256 1.00 96.88 86 LEU A O 1
ATOM 687 N N . ALA A 1 87 ? 8.067 -4.218 -14.971 1.00 95.69 87 ALA A N 1
ATOM 688 C CA . ALA A 1 87 ? 6.814 -3.965 -15.668 1.00 95.69 87 ALA A CA 1
ATOM 689 C C . ALA A 1 87 ? 7.001 -2.932 -16.783 1.00 95.69 87 ALA A C 1
ATOM 691 O O . ALA A 1 87 ? 8.119 -2.496 -17.096 1.00 95.69 87 ALA A O 1
ATOM 692 N N . ARG A 1 88 ? 5.888 -2.512 -17.380 1.00 94.31 88 ARG A N 1
ATOM 693 C CA . ARG A 1 88 ? 5.833 -1.409 -18.337 1.00 94.31 88 ARG A CA 1
ATOM 694 C C . ARG A 1 88 ? 4.775 -0.394 -17.936 1.00 94.31 88 ARG A C 1
ATOM 696 O O . ARG A 1 88 ? 3.831 -0.731 -17.234 1.00 94.31 88 ARG A O 1
ATOM 703 N N . THR A 1 89 ? 4.917 0.846 -18.393 1.00 93.00 89 THR A N 1
ATOM 704 C CA . THR A 1 89 ? 3.811 1.807 -18.350 1.00 93.00 89 THR A CA 1
ATOM 705 C C . THR A 1 89 ? 2.822 1.539 -19.475 1.00 93.00 89 THR A C 1
ATOM 707 O O . THR A 1 89 ? 3.216 1.127 -20.571 1.00 93.00 89 THR A O 1
ATOM 710 N N . VAL A 1 90 ? 1.555 1.883 -19.257 1.00 91.19 90 VAL A N 1
ATOM 711 C CA . VAL A 1 90 ? 0.595 1.973 -20.361 1.00 91.19 90 VAL A CA 1
ATOM 712 C C . VAL A 1 90 ? 0.914 3.232 -21.192 1.00 91.19 90 VAL A C 1
ATOM 714 O O . VAL A 1 90 ? 1.095 4.310 -20.616 1.00 91.19 90 VAL A O 1
ATOM 717 N N . PRO A 1 91 ? 1.009 3.153 -22.537 1.00 90.06 91 PRO A N 1
ATOM 718 C CA . PRO A 1 91 ? 1.252 4.331 -23.374 1.00 90.06 91 PRO A CA 1
ATOM 719 C C . PRO A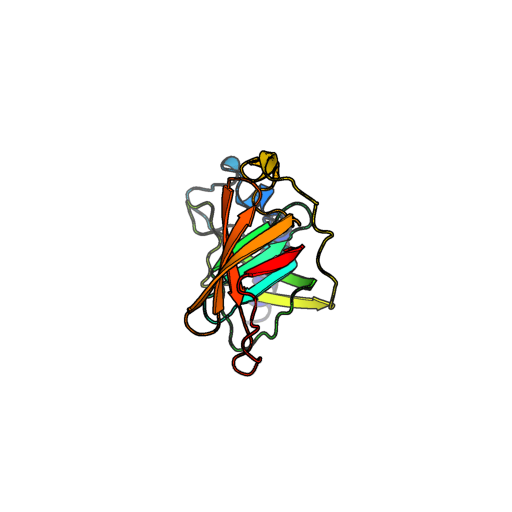 1 91 ? 0.227 5.443 -23.108 1.00 90.06 91 PRO A C 1
ATOM 721 O O . PRO A 1 91 ? -0.960 5.153 -22.957 1.00 90.06 91 PRO A O 1
ATOM 724 N N . ASN A 1 92 ? 0.663 6.709 -23.096 1.00 87.56 92 ASN A N 1
ATOM 725 C CA . ASN A 1 92 ? -0.169 7.876 -22.747 1.00 87.56 92 ASN A CA 1
ATOM 726 C C . ASN A 1 92 ? -0.767 7.882 -21.331 1.00 87.56 92 ASN A C 1
ATOM 728 O O . ASN A 1 92 ? -1.681 8.667 -21.068 1.00 87.56 92 ASN A O 1
ATOM 732 N N . GLN A 1 93 ? -0.302 7.034 -20.415 1.00 89.44 93 GLN A N 1
ATOM 733 C CA . GLN A 1 93 ? -0.847 6.983 -19.062 1.00 89.44 93 GLN A CA 1
ATOM 734 C C . GLN A 1 93 ? 0.254 7.003 -18.010 1.00 89.44 93 GLN A C 1
ATOM 736 O O . GLN A 1 93 ? 1.390 6.591 -18.235 1.00 89.44 93 GLN A O 1
ATOM 741 N N . ILE A 1 94 ? -0.126 7.490 -16.835 1.00 89.31 94 ILE A N 1
ATOM 742 C CA . ILE A 1 94 ? 0.688 7.486 -15.624 1.00 89.31 94 ILE A CA 1
ATOM 743 C C . ILE A 1 94 ? 0.261 6.267 -14.794 1.00 89.31 94 ILE A C 1
ATOM 745 O O . ILE A 1 94 ? -0.329 6.392 -13.723 1.00 89.31 94 ILE A O 1
ATOM 749 N N . SER A 1 95 ? 0.452 5.075 -15.357 1.00 90.75 95 SER A N 1
ATOM 750 C CA . SER A 1 95 ? 0.018 3.810 -14.762 1.00 90.75 95 SER A CA 1
ATOM 751 C C . SER A 1 95 ? 0.908 2.653 -15.200 1.00 90.75 95 SER A C 1
ATOM 753 O O . SER A 1 95 ? 1.526 2.690 -16.268 1.00 90.75 95 SER A O 1
ATOM 755 N N . ILE A 1 96 ? 0.969 1.628 -14.351 1.00 93.38 96 ILE A N 1
ATOM 756 C CA . ILE A 1 96 ? 1.609 0.347 -14.649 1.00 93.38 96 ILE A CA 1
ATOM 757 C C . ILE A 1 96 ? 0.647 -0.485 -15.503 1.00 93.38 96 ILE A C 1
ATOM 759 O O . ILE A 1 96 ? -0.545 -0.549 -15.209 1.00 93.38 96 ILE A O 1
ATOM 763 N N . ASP A 1 97 ? 1.161 -1.120 -16.552 1.00 93.38 97 ASP A N 1
ATOM 764 C CA . ASP A 1 97 ? 0.456 -2.175 -17.272 1.00 93.38 97 ASP A CA 1
ATOM 765 C C . ASP A 1 97 ? 0.487 -3.453 -16.431 1.00 93.38 97 ASP A C 1
ATOM 767 O O . ASP A 1 97 ? 1.531 -4.087 -16.265 1.00 93.38 97 ASP A O 1
ATOM 771 N N . THR A 1 98 ? -0.663 -3.813 -15.870 1.00 90.94 98 THR A N 1
ATOM 772 C CA . THR A 1 98 ? -0.792 -4.938 -14.939 1.00 90.94 98 THR A CA 1
ATOM 773 C C . THR A 1 98 ? -0.855 -6.294 -15.632 1.00 90.94 98 THR A C 1
ATOM 775 O O . THR A 1 98 ? -0.800 -7.327 -14.967 1.00 90.94 98 THR A O 1
ATOM 778 N N . THR A 1 99 ? -0.912 -6.318 -16.968 1.00 89.94 99 THR A N 1
ATOM 779 C CA . THR A 1 99 ? -0.916 -7.563 -17.748 1.00 89.94 99 THR A CA 1
ATOM 780 C C . THR A 1 99 ? 0.481 -8.165 -17.927 1.00 89.94 99 THR A C 1
ATOM 782 O O . THR A 1 99 ? 0.601 -9.362 -18.189 1.00 89.94 99 THR A O 1
ATOM 785 N N . GLU A 1 100 ? 1.535 -7.362 -17.743 1.00 88.38 100 GLU A N 1
ATOM 786 C CA . GLU A 1 100 ? 2.940 -7.751 -17.904 1.00 88.38 100 GLU A CA 1
ATOM 787 C C . GLU A 1 100 ? 3.768 -7.336 -16.675 1.00 88.38 100 GLU A C 1
ATOM 789 O O . GLU A 1 100 ? 4.624 -6.451 -16.746 1.00 88.38 100 GLU A O 1
ATOM 794 N N . ILE A 1 101 ? 3.509 -7.981 -15.533 1.00 94.50 101 ILE A N 1
ATOM 795 C CA . ILE A 1 101 ? 4.273 -7.792 -14.292 1.00 94.50 101 ILE A CA 1
ATOM 796 C C . ILE A 1 101 ? 5.079 -9.057 -13.976 1.00 94.50 101 ILE A C 1
ATOM 798 O O . ILE A 1 101 ? 4.522 -10.143 -13.816 1.00 94.50 101 ILE A O 1
ATOM 802 N N . GLU A 1 102 ? 6.392 -8.900 -13.813 1.00 95.31 102 GLU A N 1
ATOM 803 C CA . GLU A 1 102 ? 7.285 -9.925 -13.269 1.00 95.31 102 GLU A CA 1
ATOM 804 C C . GLU A 1 102 ? 7.759 -9.487 -11.877 1.00 95.31 102 GLU A C 1
ATOM 806 O O . GLU A 1 102 ? 8.381 -8.435 -11.728 1.00 95.31 102 GLU A O 1
ATOM 811 N N . ILE A 1 103 ? 7.497 -10.304 -10.853 1.00 96.56 103 ILE A N 1
ATOM 812 C CA . ILE A 1 103 ? 7.956 -10.061 -9.480 1.00 96.56 103 ILE A CA 1
ATOM 813 C C . ILE A 1 103 ? 8.948 -11.143 -9.069 1.00 96.56 103 ILE A C 1
ATOM 815 O O . ILE A 1 103 ? 8.705 -12.335 -9.245 1.00 96.56 103 ILE A O 1
ATOM 819 N N . THR A 1 104 ? 10.064 -10.724 -8.476 1.00 96.25 104 THR A N 1
ATOM 820 C CA . THR A 1 104 ? 11.054 -11.613 -7.864 1.00 96.25 104 THR A CA 1
ATOM 821 C C . THR A 1 104 ? 11.262 -11.238 -6.403 1.00 96.25 104 THR A C 1
ATOM 823 O O . THR A 1 104 ? 11.741 -10.144 -6.109 1.00 96.25 104 THR A O 1
ATOM 826 N N . VAL A 1 105 ? 10.986 -12.165 -5.480 1.00 96.75 105 VAL A N 1
ATOM 827 C CA . VAL A 1 105 ? 11.339 -12.001 -4.060 1.00 96.75 105 VAL A CA 1
ATOM 828 C C . VAL A 1 105 ? 12.852 -12.125 -3.899 1.00 96.75 105 VAL A C 1
ATOM 830 O O . VAL A 1 105 ? 13.444 -13.149 -4.242 1.00 96.75 105 VAL A O 1
ATOM 833 N N . LYS A 1 106 ? 13.496 -11.070 -3.397 1.00 97.19 106 LYS A N 1
ATOM 834 C CA . LYS A 1 106 ? 14.955 -11.003 -3.217 1.00 97.19 106 LYS A CA 1
ATOM 835 C C . LYS A 1 106 ? 15.359 -11.485 -1.832 1.00 97.19 106 LYS A C 1
ATOM 837 O O . LYS A 1 106 ? 16.328 -12.232 -1.700 1.00 97.19 106 LYS A O 1
ATOM 842 N N . SER A 1 107 ? 14.613 -11.075 -0.811 1.00 96.56 107 SER A N 1
ATOM 843 C CA . SER A 1 107 ? 14.838 -11.482 0.575 1.00 96.56 107 SER A CA 1
ATOM 844 C C . SER A 1 107 ? 13.625 -11.176 1.453 1.00 96.56 107 SER A C 1
ATOM 846 O O . SER A 1 107 ? 12.906 -10.220 1.169 1.00 96.56 107 SER A O 1
ATOM 848 N N . PRO A 1 108 ? 13.444 -11.896 2.571 1.00 96.94 108 PRO A N 1
ATOM 849 C CA . PRO A 1 108 ? 12.556 -11.449 3.636 1.00 96.94 108 PRO A CA 1
ATOM 850 C C . PRO A 1 108 ? 13.017 -10.112 4.227 1.00 96.94 108 PRO A C 1
ATOM 852 O O . PRO A 1 108 ? 14.209 -9.794 4.195 1.00 96.94 108 PRO A O 1
ATOM 855 N N . GLY A 1 109 ? 12.095 -9.368 4.830 1.00 94.62 109 GLY A N 1
ATOM 856 C CA . GLY A 1 109 ? 12.401 -8.126 5.537 1.00 94.62 109 GLY A CA 1
ATOM 857 C C . GLY A 1 109 ? 11.356 -7.780 6.595 1.00 94.62 109 GLY A C 1
ATOM 858 O O . GLY A 1 109 ? 10.512 -8.601 6.948 1.00 94.62 109 GLY A O 1
ATOM 859 N N . THR A 1 110 ? 11.434 -6.565 7.131 1.00 93.62 110 THR A N 1
ATOM 860 C CA . THR A 1 110 ? 10.508 -6.038 8.146 1.00 93.62 110 THR A CA 1
ATOM 861 C C . THR A 1 110 ? 9.896 -4.747 7.651 1.00 93.62 110 THR A C 1
ATOM 863 O O . THR A 1 110 ? 10.647 -3.926 7.135 1.00 93.62 110 THR A O 1
ATOM 866 N N . LEU A 1 111 ? 8.592 -4.553 7.850 1.00 93.56 111 LEU A N 1
ATOM 867 C CA . LEU A 1 111 ? 7.882 -3.325 7.478 1.00 93.56 111 LEU A CA 1
ATOM 868 C C . LEU A 1 111 ? 8.634 -2.046 7.894 1.00 93.56 111 LEU A C 1
ATOM 870 O O . LEU A 1 111 ? 9.332 -2.060 8.917 1.00 93.56 111 LEU A O 1
ATOM 874 N N . PRO A 1 112 ? 8.486 -0.949 7.128 1.00 91.62 112 PRO A N 1
ATOM 875 C CA . PRO A 1 112 ? 9.097 0.315 7.498 1.00 91.62 112 PRO A CA 1
ATOM 876 C C . PRO A 1 112 ? 8.472 0.826 8.800 1.00 91.62 112 PRO A C 1
ATOM 878 O O . PRO A 1 112 ? 7.349 0.462 9.158 1.00 91.62 112 PRO A O 1
ATOM 881 N N . GLU A 1 113 ? 9.209 1.667 9.522 1.00 92.19 113 GLU A N 1
ATOM 882 C CA . GLU A 1 113 ? 8.697 2.271 10.750 1.00 92.19 113 GLU A CA 1
ATOM 883 C C . GLU A 1 113 ? 7.476 3.142 10.432 1.00 92.19 113 GLU A C 1
ATOM 885 O O . GLU A 1 113 ? 7.540 4.044 9.596 1.00 92.19 113 GLU A O 1
ATOM 890 N N . ALA A 1 114 ? 6.361 2.853 11.097 1.00 94.56 114 ALA A N 1
ATOM 891 C CA . ALA A 1 114 ? 5.130 3.603 10.941 1.00 94.56 114 ALA A CA 1
ATOM 892 C C . ALA A 1 114 ? 5.231 4.945 11.681 1.00 94.56 114 ALA A C 1
ATOM 894 O O . ALA A 1 114 ? 5.531 4.988 12.877 1.00 94.56 114 ALA A O 1
ATOM 895 N N . ALA A 1 115 ? 4.966 6.050 10.986 1.00 94.75 115 ALA A N 1
ATOM 896 C CA . ALA A 1 115 ? 5.003 7.374 11.592 1.00 94.75 115 ALA A CA 1
ATOM 897 C C . ALA A 1 115 ? 3.770 7.588 12.489 1.00 94.75 115 ALA A C 1
ATOM 899 O O . ALA A 1 115 ? 2.645 7.502 11.992 1.00 94.75 115 ALA A O 1
ATOM 900 N N . PRO A 1 116 ? 3.925 7.904 13.788 1.00 96.19 116 PRO A N 1
ATOM 901 C CA . PRO A 1 116 ? 2.779 8.199 14.632 1.00 96.19 116 PRO A CA 1
ATOM 902 C C . PRO A 1 116 ? 2.120 9.506 14.184 1.00 96.19 116 PRO A C 1
ATOM 904 O O . PRO A 1 116 ? 2.786 10.541 14.085 1.00 96.19 116 PRO A O 1
ATOM 907 N N . ILE A 1 117 ? 0.809 9.469 13.956 1.00 96.31 117 ILE A N 1
ATOM 908 C CA . ILE A 1 117 ? 0.015 10.642 13.585 1.00 96.31 117 ILE A CA 1
ATOM 909 C C . ILE A 1 117 ? -1.099 10.907 14.595 1.00 96.31 117 ILE A C 1
ATOM 911 O O . ILE A 1 117 ? -1.535 10.035 15.345 1.00 96.31 117 ILE A O 1
ATOM 915 N N . THR A 1 118 ? -1.557 12.153 14.619 1.00 93.56 118 THR A N 1
ATOM 916 C CA . THR A 1 118 ? -2.689 12.600 15.441 1.00 93.56 118 THR A CA 1
ATOM 917 C C . THR A 1 118 ? -3.953 12.776 14.603 1.00 93.56 118 THR A C 1
ATOM 919 O O . THR A 1 118 ? -3.878 12.889 13.382 1.00 93.56 118 THR A O 1
ATOM 922 N N . GLU A 1 119 ? -5.112 12.905 15.259 1.00 94.75 119 GLU A N 1
ATOM 923 C CA . GLU A 1 119 ? -6.389 13.251 14.608 1.00 94.75 119 GLU A CA 1
ATOM 924 C C . GLU A 1 119 ? -6.252 14.443 13.645 1.00 94.75 119 GLU A C 1
ATOM 926 O O . GLU A 1 119 ? -6.685 14.384 12.500 1.00 94.75 119 GLU A O 1
ATOM 931 N N . SER A 1 120 ? -5.565 15.508 14.077 1.00 94.50 120 SER A N 1
ATOM 932 C CA . SER A 1 120 ? -5.391 16.728 13.274 1.00 94.50 120 SER A CA 1
ATOM 933 C C . SER A 1 120 ? -4.585 16.534 11.982 1.00 94.50 120 SER A C 1
ATOM 935 O O . SER A 1 120 ? -4.579 17.419 11.129 1.00 94.50 120 SER A O 1
ATOM 937 N N . GLN A 1 121 ? -3.906 15.394 11.844 1.00 95.69 121 GLN A N 1
ATOM 938 C CA . GLN A 1 121 ? -3.035 15.054 10.722 1.00 95.69 121 GLN A CA 1
ATOM 939 C C . GLN A 1 121 ? -3.640 13.998 9.789 1.00 95.69 121 GLN A C 1
ATOM 941 O O . GLN A 1 121 ? -3.039 13.718 8.757 1.00 95.69 121 GLN A O 1
ATOM 946 N N . LEU A 1 122 ? -4.824 13.447 10.098 1.00 92.69 122 LEU A N 1
ATOM 947 C CA . LEU A 1 122 ? -5.464 12.382 9.306 1.00 92.69 122 LEU A CA 1
ATOM 948 C C . LEU A 1 122 ? -5.653 12.742 7.827 1.00 92.69 122 LEU A C 1
ATOM 950 O O . LEU A 1 122 ? -5.630 11.869 6.966 1.00 92.69 122 LEU A O 1
ATOM 954 N N . HIS A 1 123 ? -5.836 14.028 7.536 1.00 93.00 123 HIS A N 1
ATOM 955 C CA . HIS A 1 123 ? -6.059 14.538 6.184 1.00 93.00 123 HIS A CA 1
ATOM 956 C C . HIS A 1 123 ? -4.866 15.327 5.634 1.00 93.00 123 HIS A C 1
ATOM 958 O O . HIS A 1 123 ? -4.991 15.991 4.602 1.00 93.00 123 HIS A O 1
ATOM 964 N N . ASP A 1 124 ? -3.720 15.300 6.320 1.00 95.62 124 ASP A N 1
ATOM 965 C CA . ASP A 1 124 ? -2.515 15.932 5.805 1.00 95.62 124 ASP A CA 1
ATOM 966 C C . ASP A 1 124 ? -1.932 15.077 4.675 1.00 95.62 124 ASP A C 1
ATOM 968 O O . ASP A 1 124 ? -1.502 13.940 4.869 1.00 95.62 124 ASP A O 1
ATOM 972 N N . SER A 1 125 ? -1.895 15.661 3.478 1.00 94.38 125 SER A N 1
ATOM 973 C CA . SER A 1 125 ? -1.402 15.012 2.262 1.00 94.38 125 SER A CA 1
ATOM 974 C C . SER A 1 125 ? 0.035 14.497 2.361 1.00 94.38 125 SER A C 1
ATOM 976 O O . SER A 1 125 ? 0.412 13.640 1.566 1.00 94.38 125 SER A O 1
ATOM 978 N N . VAL A 1 126 ? 0.831 14.987 3.321 1.00 93.94 126 VAL A N 1
ATOM 979 C CA . VAL A 1 126 ? 2.189 14.481 3.571 1.00 93.94 126 VAL A CA 1
ATOM 980 C C . VAL A 1 126 ? 2.204 12.997 3.961 1.00 93.94 126 VAL A C 1
ATOM 982 O O . VAL A 1 126 ? 3.203 12.324 3.724 1.00 93.94 126 VAL A O 1
ATOM 985 N N . PHE A 1 127 ? 1.103 12.478 4.516 1.00 94.44 127 PHE A N 1
ATOM 986 C CA . PHE A 1 127 ? 0.968 11.078 4.924 1.00 94.44 127 PHE A CA 1
ATOM 987 C C . PHE A 1 127 ? 0.309 10.189 3.863 1.00 94.44 127 PHE A C 1
ATOM 989 O O . PHE A 1 127 ? 0.142 8.989 4.083 1.00 94.44 127 PHE A O 1
ATOM 996 N N . ASN A 1 128 ? -0.048 10.736 2.697 1.00 92.81 128 ASN A N 1
ATOM 997 C CA . ASN A 1 128 ? -0.585 9.922 1.612 1.00 92.81 128 ASN A CA 1
ATOM 998 C C . ASN A 1 128 ? 0.447 8.875 1.180 1.00 92.81 128 ASN A C 1
ATOM 1000 O O . ASN A 1 128 ? 1.595 9.204 0.884 1.00 92.81 128 ASN A O 1
ATOM 1004 N N . ASN A 1 129 ? 0.006 7.618 1.111 1.00 93.88 129 ASN A N 1
ATOM 1005 C CA . ASN A 1 129 ? 0.837 6.461 0.781 1.00 93.88 129 ASN A CA 1
ATOM 1006 C C . ASN A 1 129 ? 2.053 6.268 1.706 1.00 93.88 129 ASN A C 1
ATOM 1008 O O . ASN A 1 129 ? 3.058 5.692 1.294 1.00 93.88 129 ASN A O 1
ATOM 1012 N N . GLN A 1 130 ? 1.981 6.753 2.944 1.00 94.00 130 GLN A N 1
ATOM 1013 C CA . GLN A 1 130 ? 3.003 6.528 3.962 1.00 94.00 130 GLN A CA 1
ATOM 1014 C C . GLN A 1 130 ? 2.519 5.492 4.972 1.00 94.00 130 GLN A C 1
ATOM 1016 O O . GLN A 1 130 ? 1.322 5.381 5.241 1.00 94.00 130 GLN A O 1
ATOM 1021 N N . MET A 1 131 ? 3.457 4.750 5.561 1.00 93.94 131 MET A N 1
ATOM 1022 C CA . MET A 1 131 ? 3.140 3.921 6.718 1.00 93.94 131 MET A CA 1
ATOM 1023 C C . MET A 1 131 ? 2.939 4.838 7.925 1.00 93.94 131 MET A C 1
ATOM 1025 O O . MET A 1 131 ? 3.856 5.554 8.332 1.00 93.94 131 MET A O 1
ATOM 1029 N N . VAL A 1 132 ? 1.742 4.818 8.498 1.00 95.12 132 VAL A N 1
ATOM 1030 C CA . VAL A 1 132 ? 1.386 5.628 9.663 1.00 95.12 132 VAL A CA 1
ATOM 1031 C C . VAL A 1 132 ? 0.847 4.754 10.773 1.00 95.12 132 VAL A C 1
ATOM 1033 O O . VAL A 1 132 ? 0.385 3.646 10.525 1.00 95.12 132 VAL A O 1
ATOM 1036 N N . GLN A 1 133 ? 0.924 5.273 11.990 1.00 95.94 133 GLN A N 1
ATOM 1037 C CA . GLN A 1 133 ? 0.397 4.627 13.173 1.00 95.94 133 GLN A CA 1
ATOM 1038 C C . GLN A 1 133 ? -0.528 5.575 13.925 1.00 95.94 133 GLN A C 1
ATOM 1040 O O . GLN A 1 133 ? -0.199 6.746 14.135 1.00 95.94 133 GLN A O 1
ATOM 1045 N N . LEU A 1 134 ? -1.659 5.063 14.391 1.00 94.44 134 LEU A N 1
ATOM 1046 C CA . LEU A 1 134 ? -2.609 5.815 15.201 1.00 94.44 134 LEU A CA 1
ATOM 1047 C C . LEU A 1 134 ? -3.364 4.914 16.182 1.00 94.44 134 LEU A C 1
ATOM 1049 O O . LEU A 1 134 ? -3.451 3.701 16.016 1.00 94.44 134 LEU A O 1
ATOM 1053 N N . GLU A 1 135 ? -3.928 5.523 17.219 1.00 94.31 135 GLU A N 1
ATOM 1054 C CA . GLU A 1 135 ? -4.799 4.839 18.174 1.00 94.31 135 GLU A CA 1
ATOM 1055 C C . GLU A 1 135 ? -6.251 5.253 17.943 1.00 94.31 135 GLU A C 1
ATOM 1057 O O . GLU A 1 135 ? -6.559 6.439 17.794 1.00 94.31 135 GLU A O 1
ATOM 1062 N N . GLY A 1 136 ? -7.154 4.275 17.940 1.00 94.56 136 GLY A N 1
ATOM 1063 C CA . GLY A 1 136 ? -8.560 4.512 17.655 1.00 94.56 136 GLY A CA 1
ATOM 1064 C C . GLY A 1 136 ? -9.489 3.508 18.324 1.00 94.56 136 GLY A C 1
ATOM 1065 O O . GLY A 1 136 ? -9.115 2.387 18.672 1.00 94.56 136 GLY A O 1
ATOM 1066 N N . TRP A 1 137 ? -10.731 3.932 18.533 1.00 96.12 137 TRP A N 1
ATOM 1067 C CA . TRP A 1 137 ? -11.774 3.110 19.130 1.00 96.12 137 TRP A CA 1
ATOM 1068 C C . TRP A 1 137 ? -12.617 2.435 18.054 1.00 96.12 137 TRP A C 1
ATOM 1070 O O . TRP A 1 137 ? -13.286 3.111 17.272 1.00 96.12 137 TRP A O 1
ATOM 1080 N N . VAL A 1 138 ? -12.643 1.103 18.039 1.00 96.12 138 VAL A N 1
ATOM 1081 C CA . VAL A 1 138 ? -13.447 0.347 17.072 1.00 96.12 138 VAL A CA 1
ATOM 1082 C C . VAL A 1 138 ? -14.929 0.462 17.423 1.00 96.12 138 VAL A C 1
ATOM 1084 O O . VAL A 1 138 ? -15.387 -0.028 18.462 1.00 96.12 138 VAL A O 1
ATOM 1087 N N . GLN A 1 139 ? -15.696 1.097 16.542 1.00 95.00 139 GLN A N 1
ATOM 1088 C CA . GLN A 1 139 ? -17.139 1.256 16.677 1.00 95.00 139 GLN A CA 1
ATOM 1089 C C . GLN A 1 139 ? -17.890 0.025 16.167 1.00 95.00 139 GLN A C 1
ATOM 1091 O O . GLN A 1 139 ? -18.773 -0.472 16.868 1.00 95.00 139 GLN A O 1
ATOM 1096 N N . THR A 1 140 ? -17.539 -0.460 14.976 1.00 93.81 140 THR A N 1
ATOM 1097 C CA . THR A 1 140 ? -18.150 -1.637 14.344 1.00 93.81 140 THR A CA 1
ATOM 1098 C C . THR A 1 140 ? -17.082 -2.494 13.686 1.00 93.81 140 THR A C 1
ATOM 1100 O O . THR A 1 140 ? -16.051 -1.976 13.255 1.00 93.81 140 THR A O 1
ATOM 1103 N N . VAL A 1 141 ? -17.354 -3.794 13.594 1.00 92.88 141 VAL A N 1
ATOM 1104 C CA . VAL A 1 141 ? -16.564 -4.740 12.806 1.00 92.88 141 VAL A CA 1
ATOM 1105 C C . VAL A 1 141 ? -17.526 -5.483 11.892 1.00 92.88 141 VAL A C 1
ATOM 1107 O O . VAL A 1 141 ? -18.442 -6.154 12.365 1.00 92.88 141 VAL A O 1
ATOM 1110 N N . GLU A 1 142 ? -17.321 -5.366 10.590 1.00 91.50 142 GLU A N 1
ATOM 1111 C CA . GLU A 1 142 ? -18.114 -6.049 9.574 1.00 91.50 142 GLU A CA 1
ATOM 1112 C C . GLU A 1 142 ? -17.209 -7.025 8.818 1.00 91.50 142 GLU A C 1
ATOM 1114 O O . GLU A 1 142 ? -16.061 -6.710 8.515 1.00 91.50 142 GLU A O 1
ATOM 1119 N N . GLN A 1 143 ? -17.698 -8.238 8.552 1.00 89.38 143 GLN A N 1
ATOM 1120 C CA . GLN A 1 143 ? -16.979 -9.187 7.702 1.00 89.38 143 GLN A CA 1
ATOM 1121 C C . GLN A 1 143 ? -17.443 -9.027 6.257 1.00 89.38 143 GLN A C 1
ATOM 1123 O O . GLN A 1 143 ? -18.641 -9.124 5.984 1.00 89.38 143 GLN A O 1
ATOM 1128 N N . ILE A 1 144 ? -16.485 -8.864 5.347 1.00 89.06 144 ILE A N 1
ATOM 1129 C CA . ILE A 1 144 ? -16.709 -8.816 3.902 1.00 89.06 144 ILE A CA 1
ATOM 1130 C C . ILE A 1 144 ? -15.769 -9.843 3.282 1.00 89.06 144 ILE A C 1
ATOM 1132 O O . ILE A 1 144 ? -14.560 -9.668 3.317 1.00 89.06 144 ILE A O 1
ATOM 1136 N N . ASP A 1 145 ? -16.314 -10.949 2.776 1.00 87.44 145 ASP A N 1
ATOM 1137 C CA . ASP A 1 145 ? -15.533 -12.093 2.293 1.00 87.44 145 ASP A CA 1
ATOM 1138 C C . ASP A 1 145 ? -14.481 -12.569 3.323 1.00 87.44 145 ASP A C 1
ATOM 1140 O O . ASP A 1 145 ? -14.848 -13.077 4.392 1.00 87.44 145 ASP A O 1
ATOM 1144 N N . ASN A 1 146 ? -13.190 -12.397 3.017 1.00 87.31 146 ASN A N 1
ATOM 1145 C CA . ASN A 1 146 ? -12.056 -12.745 3.881 1.00 87.31 146 ASN A CA 1
ATOM 1146 C C . ASN A 1 146 ? -11.464 -11.526 4.609 1.00 87.31 146 ASN A C 1
A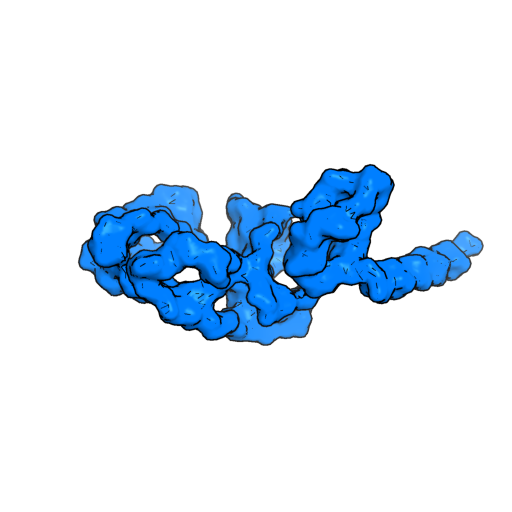TOM 1148 O O . ASN A 1 146 ? -10.374 -11.605 5.169 1.00 87.31 146 ASN A O 1
ATOM 1152 N N . HIS A 1 147 ? -12.189 -10.412 4.654 1.00 90.88 147 HIS A N 1
ATOM 1153 C CA . HIS A 1 147 ? -11.734 -9.153 5.231 1.00 90.88 147 HIS A CA 1
ATOM 1154 C C . HIS A 1 147 ? -12.583 -8.739 6.416 1.00 90.88 147 HIS A C 1
ATOM 1156 O O . HIS A 1 147 ? -13.742 -9.140 6.564 1.00 90.88 147 HIS A O 1
ATOM 1162 N N . LEU A 1 148 ? -11.992 -7.898 7.256 1.00 91.00 148 LEU A N 1
ATOM 1163 C CA . LEU A 1 148 ? -12.725 -7.093 8.219 1.00 91.00 148 LEU A CA 1
ATOM 1164 C C . LEU A 1 148 ? -12.697 -5.646 7.773 1.00 91.00 148 LEU A C 1
ATOM 1166 O O . LEU A 1 148 ? -11.623 -5.093 7.547 1.00 91.00 148 LEU A O 1
ATOM 1170 N N . GLU A 1 149 ? -13.873 -5.042 7.734 1.00 93.56 149 GLU A N 1
ATOM 1171 C CA . GLU A 1 149 ? -14.042 -3.603 7.651 1.00 93.56 149 GLU A CA 1
ATOM 1172 C C . GLU A 1 149 ? -14.368 -3.077 9.052 1.00 93.56 149 GLU A C 1
ATOM 1174 O O . GLU A 1 149 ? -15.313 -3.518 9.716 1.00 93.56 149 GLU A O 1
ATOM 1179 N N . LEU A 1 150 ? -13.539 -2.160 9.538 1.00 94.75 150 LEU A N 1
ATOM 1180 C CA . LEU A 1 150 ? -13.660 -1.562 10.854 1.00 94.75 150 LEU A CA 1
ATOM 1181 C C . LEU A 1 150 ? -14.008 -0.089 10.686 1.00 94.75 150 LEU A C 1
ATOM 1183 O O . LEU A 1 150 ? -13.273 0.655 10.039 1.00 94.75 150 LEU A O 1
ATOM 1187 N N . LYS A 1 151 ? -15.068 0.362 11.358 1.00 96.44 151 LYS A N 1
ATOM 1188 C CA . LYS A 1 151 ? -15.288 1.798 11.577 1.00 96.44 151 LYS A CA 1
ATOM 1189 C C . LYS A 1 151 ? -14.580 2.184 12.861 1.00 96.44 151 LYS A C 1
ATOM 1191 O O . LYS A 1 151 ? -14.935 1.691 13.933 1.00 96.44 151 LYS A O 1
ATOM 1196 N N . VAL A 1 152 ? -13.575 3.045 12.758 1.00 96.50 152 VAL A N 1
ATOM 1197 C CA . VAL A 1 152 ? -12.704 3.421 13.874 1.00 96.50 152 VAL A CA 1
ATOM 1198 C C . VAL A 1 152 ? -12.857 4.908 14.161 1.00 96.50 152 VAL A C 1
ATOM 1200 O O . VAL A 1 152 ? -12.738 5.738 13.266 1.00 96.50 152 VAL A O 1
ATOM 1203 N N . ILE A 1 153 ? -13.131 5.242 15.420 1.00 96.62 153 ILE A N 1
ATOM 1204 C CA . ILE A 1 153 ? -13.252 6.620 15.898 1.00 96.62 153 ILE A CA 1
ATOM 1205 C C . ILE A 1 153 ? -11.895 7.085 16.421 1.00 96.62 153 ILE A C 1
ATOM 1207 O O . ILE A 1 153 ? -11.314 6.438 17.296 1.00 96.62 153 ILE A O 1
ATOM 1211 N N . ILE A 1 154 ? -11.428 8.232 15.935 1.00 94.56 154 ILE A N 1
ATOM 1212 C CA . ILE A 1 154 ? -10.182 8.881 16.355 1.00 94.56 154 ILE A CA 1
ATOM 1213 C C . ILE A 1 154 ? -10.533 10.307 16.762 1.00 94.56 154 ILE A C 1
ATOM 1215 O O . ILE A 1 154 ? -10.745 11.176 15.921 1.00 94.56 154 ILE A O 1
ATOM 1219 N N . GLY A 1 155 ? -10.652 10.537 18.069 1.00 90.88 155 GLY A N 1
ATOM 1220 C CA . GLY A 1 155 ? -11.165 11.803 18.587 1.00 90.88 155 GLY A CA 1
ATOM 1221 C C . GLY A 1 155 ? -12.607 12.053 18.137 1.00 90.88 155 GLY A C 1
ATOM 1222 O O . GLY A 1 155 ? -13.524 11.371 18.596 1.00 90.88 155 GLY A O 1
ATOM 1223 N N . SER A 1 156 ? -12.805 13.050 17.278 1.00 92.81 156 SER A N 1
ATOM 1224 C CA . SER A 1 156 ? -14.083 13.410 16.654 1.00 92.81 156 SER A CA 1
ATOM 1225 C C . SER A 1 156 ? -14.255 12.897 15.222 1.00 92.81 156 SER A C 1
ATOM 1227 O O . SER A 1 156 ? -15.371 12.943 14.702 1.00 92.81 156 SER A O 1
ATOM 1229 N N . GLU A 1 157 ? -13.189 12.375 14.616 1.00 95.31 157 GLU A N 1
ATOM 1230 C CA . GLU A 1 157 ? -13.196 11.819 13.265 1.00 95.31 157 GLU A CA 1
ATOM 1231 C C . GLU A 1 157 ? -13.536 10.323 13.265 1.00 95.31 157 GLU A C 1
ATOM 1233 O O . GLU A 1 157 ? -13.325 9.600 14.246 1.00 95.31 157 GLU A O 1
ATOM 1238 N N . GLN A 1 158 ? -14.049 9.846 12.132 1.00 95.06 158 GLN A N 1
ATOM 1239 C CA . GLN A 1 158 ? -14.274 8.427 11.873 1.00 95.06 158 GLN A CA 1
ATOM 1240 C C . GLN A 1 158 ? -13.556 8.030 10.586 1.00 95.06 158 GLN A C 1
ATOM 1242 O O . GLN A 1 158 ? -13.764 8.651 9.545 1.00 95.06 158 GLN A O 1
ATOM 1247 N N . ILE A 1 159 ? -12.772 6.958 10.653 1.00 95.31 159 ILE A N 1
ATOM 1248 C CA . ILE A 1 159 ? -12.126 6.351 9.491 1.00 95.31 159 ILE A CA 1
ATOM 1249 C C . ILE A 1 159 ? -12.615 4.919 9.280 1.00 95.31 159 ILE A C 1
ATOM 1251 O O . ILE A 1 159 ? -13.183 4.292 10.180 1.00 95.31 159 ILE A O 1
ATOM 1255 N N . GLU A 1 160 ? -12.358 4.411 8.084 1.00 95.25 160 GLU A N 1
ATOM 1256 C CA . GLU A 1 160 ? -12.541 3.013 7.720 1.00 95.25 160 GLU A CA 1
ATOM 1257 C C . GLU A 1 160 ? -11.174 2.334 7.642 1.00 95.25 160 GLU A C 1
ATOM 1259 O O . GLU A 1 160 ? -10.232 2.883 7.069 1.00 95.25 160 GLU A O 1
ATOM 1264 N N . VAL A 1 161 ? -11.058 1.153 8.244 1.00 93.94 161 VAL A N 1
ATOM 1265 C CA . VAL A 1 161 ? -9.842 0.338 8.218 1.00 93.94 161 VAL A CA 1
ATOM 1266 C C . VAL A 1 161 ? -10.200 -1.041 7.707 1.00 93.94 161 VAL A C 1
ATOM 1268 O O . VAL A 1 161 ? -11.079 -1.697 8.261 1.00 93.94 161 VAL A O 1
ATOM 1271 N N . THR A 1 162 ? -9.504 -1.478 6.662 1.00 92.38 162 THR A N 1
ATOM 1272 C CA . THR A 1 162 ? -9.683 -2.809 6.082 1.00 92.38 162 THR A CA 1
ATOM 1273 C C . THR A 1 162 ? -8.500 -3.698 6.433 1.00 92.38 162 THR A C 1
ATOM 1275 O O . THR A 1 162 ? -7.348 -3.302 6.269 1.00 92.38 162 THR A O 1
ATOM 1278 N N . ILE A 1 163 ? -8.789 -4.909 6.903 1.00 89.06 163 ILE A N 1
ATOM 1279 C CA . ILE A 1 163 ? -7.791 -5.916 7.265 1.00 89.06 163 ILE A CA 1
ATOM 1280 C C . ILE A 1 163 ? -8.103 -7.196 6.488 1.00 89.06 163 ILE A C 1
ATOM 1282 O O . ILE A 1 163 ? -9.164 -7.786 6.704 1.00 89.06 163 ILE A O 1
ATOM 1286 N N . SER A 1 164 ? -7.197 -7.641 5.611 1.00 86.38 164 SER A N 1
ATOM 1287 C CA . SER A 1 164 ? -7.276 -8.991 5.028 1.00 86.38 164 SER A CA 1
ATOM 1288 C C . SER A 1 164 ? -6.921 -10.047 6.065 1.00 86.38 164 SER A C 1
ATOM 1290 O O . SER A 1 164 ? -6.082 -9.829 6.944 1.00 86.38 164 SER A O 1
ATOM 1292 N N . ARG A 1 165 ? -7.597 -11.190 5.975 1.00 80.38 165 ARG A N 1
ATOM 1293 C CA . ARG A 1 165 ? -7.419 -12.322 6.875 1.00 80.38 165 ARG A CA 1
ATOM 1294 C C . ARG A 1 165 ? -7.211 -13.592 6.089 1.00 80.38 165 ARG A C 1
ATOM 1296 O O . ARG A 1 165 ? -7.841 -13.844 5.064 1.00 80.38 165 ARG A O 1
ATOM 1303 N N . GLU A 1 166 ? -6.405 -14.462 6.669 1.00 70.44 166 GLU A N 1
ATOM 1304 C CA . GLU A 1 166 ? -6.356 -15.848 6.240 1.00 70.44 166 GLU A CA 1
ATOM 1305 C C . GLU A 1 166 ? -7.695 -16.526 6.562 1.00 70.44 166 GLU A C 1
ATOM 1307 O O . GLU A 1 166 ? -8.238 -16.374 7.661 1.00 70.44 166 GLU A O 1
ATOM 1312 N N . ALA A 1 167 ? -8.218 -17.330 5.631 1.00 63.72 167 ALA A N 1
ATOM 1313 C CA . ALA A 1 167 ? -9.571 -17.902 5.701 1.00 63.72 167 ALA A CA 1
ATOM 1314 C C . ALA A 1 167 ? -9.877 -18.716 6.982 1.00 63.72 167 ALA A C 1
ATOM 1316 O O . ALA A 1 167 ? -11.038 -18.961 7.304 1.00 63.72 167 ALA A O 1
ATOM 1317 N N . ASN A 1 168 ? -8.846 -19.145 7.719 1.00 64.88 168 ASN A N 1
ATOM 1318 C CA . ASN A 1 168 ? -8.961 -19.956 8.935 1.00 64.88 168 ASN A CA 1
ATOM 1319 C C . ASN A 1 168 ? -8.594 -19.213 10.229 1.00 64.88 168 ASN A C 1
ATOM 1321 O O . ASN A 1 168 ? -8.510 -19.836 11.291 1.00 64.88 168 ASN A O 1
ATOM 1325 N N . GLU A 1 169 ? -8.353 -17.906 10.173 1.00 67.00 169 GLU A N 1
ATOM 1326 C CA . GLU A 1 169 ? -8.085 -17.126 11.376 1.00 67.00 169 GLU A CA 1
ATOM 1327 C C . GLU A 1 169 ? -9.378 -16.984 12.216 1.00 67.00 169 GLU A C 1
ATOM 1329 O O . GLU A 1 169 ? -10.471 -16.833 11.656 1.00 67.00 169 GLU A O 1
ATOM 1334 N N . PRO A 1 170 ? -9.331 -17.045 13.563 1.00 68.75 170 PRO A N 1
ATOM 1335 C CA . PRO A 1 170 ? -10.504 -16.783 14.398 1.00 68.75 170 PRO A CA 1
ATOM 1336 C C . PRO A 1 170 ? -10.949 -15.323 14.282 1.00 68.75 170 PRO A C 1
ATOM 1338 O O . PRO A 1 170 ? -10.109 -14.426 14.253 1.00 68.75 170 PRO A O 1
ATOM 1341 N N . PHE A 1 171 ? -12.264 -15.081 14.213 1.00 68.00 171 PHE A N 1
ATOM 1342 C CA . PHE A 1 171 ? -12.826 -13.728 14.142 1.00 68.00 171 PHE A CA 1
ATOM 1343 C C . PHE A 1 171 ? -12.498 -12.969 15.438 1.00 68.00 171 PHE A C 1
ATOM 1345 O O . PHE A 1 171 ? -12.983 -13.369 16.505 1.00 68.00 171 PHE A O 1
ATOM 1352 N N . PRO A 1 172 ? -11.665 -11.916 15.394 1.00 71.12 172 PRO A N 1
ATOM 1353 C CA . PRO A 1 172 ? -11.306 -11.189 16.594 1.00 71.12 172 PRO A CA 1
ATOM 1354 C C . PRO A 1 172 ? -12.494 -10.321 17.026 1.00 71.12 172 PRO A C 1
ATOM 1356 O O . PRO A 1 172 ? -13.063 -9.565 16.241 1.00 71.12 172 PRO A O 1
ATOM 1359 N N . LEU A 1 173 ? -12.883 -10.421 18.298 1.00 75.44 173 LEU A N 1
ATOM 1360 C CA . LEU A 1 173 ? -13.909 -9.551 18.869 1.00 75.44 173 LEU A CA 1
ATOM 1361 C C . LEU A 1 173 ? -13.284 -8.179 19.166 1.00 75.44 173 LEU A C 1
ATOM 1363 O O . LEU A 1 173 ? -12.876 -7.917 20.294 1.00 75.44 173 LEU A O 1
ATOM 1367 N N . LEU A 1 174 ? -13.156 -7.339 18.136 1.00 81.56 174 LEU A N 1
ATOM 1368 C CA . LEU A 1 174 ? -12.532 -6.013 18.248 1.00 81.56 174 LEU A CA 1
ATOM 1369 C C . LEU A 1 174 ? -13.534 -4.899 18.558 1.00 81.56 174 LEU A C 1
ATOM 1371 O O . LEU A 1 174 ? -13.121 -3.808 18.937 1.00 81.56 174 LEU A O 1
ATOM 1375 N N . GLU A 1 175 ? -14.841 -5.147 18.437 1.00 82.44 175 GLU A N 1
ATOM 1376 C CA . GLU A 1 175 ? -15.849 -4.135 18.756 1.00 82.44 175 GLU A CA 1
ATOM 1377 C C . GLU A 1 175 ? -15.664 -3.586 20.168 1.00 82.44 175 GLU A C 1
ATOM 1379 O O . GLU A 1 175 ? -15.487 -4.341 21.129 1.00 82.44 175 GLU A O 1
ATOM 1384 N N . LYS A 1 176 ? -15.767 -2.259 20.298 1.00 84.69 176 LYS A N 1
ATOM 1385 C CA . LYS A 1 176 ? -15.624 -1.561 21.578 1.00 84.69 176 LYS A CA 1
ATOM 1386 C C . LYS A 1 176 ? -14.272 -1.843 22.239 1.00 84.69 176 LYS A C 1
ATOM 1388 O O . LYS A 1 176 ? -14.193 -2.013 23.457 1.00 84.69 176 LYS A O 1
ATOM 1393 N N . THR A 1 177 ? -13.226 -1.900 21.422 1.00 88.12 177 THR A N 1
ATOM 1394 C CA . THR A 1 177 ? -11.841 -2.052 21.864 1.00 88.12 177 THR A CA 1
ATOM 1395 C C . THR A 1 177 ? -11.008 -0.896 21.323 1.00 88.12 177 THR A C 1
ATOM 1397 O O . THR A 1 177 ? -11.227 -0.423 20.206 1.00 88.12 177 THR A O 1
ATOM 1400 N N . LEU A 1 178 ? -10.065 -0.424 22.141 1.00 88.88 178 LEU A N 1
ATOM 1401 C CA . LEU A 1 178 ? -9.026 0.498 21.700 1.00 88.88 178 LEU A CA 1
ATOM 1402 C C . LEU A 1 178 ? -7.969 -0.312 20.954 1.00 88.88 178 LEU A C 1
ATOM 1404 O O . LEU A 1 178 ? -7.412 -1.253 21.524 1.00 88.88 178 LEU A O 1
ATOM 1408 N N . ILE A 1 179 ? -7.711 0.052 19.705 1.00 90.12 179 ILE A N 1
ATOM 1409 C CA . ILE A 1 179 ? -6.688 -0.582 18.882 1.00 90.12 179 ILE A CA 1
ATOM 1410 C C . ILE A 1 179 ? -5.648 0.445 18.455 1.00 90.12 179 ILE A C 1
ATOM 1412 O O . ILE A 1 179 ? -5.942 1.632 18.311 1.00 90.12 179 ILE A O 1
ATOM 1416 N N . GLN A 1 180 ? -4.434 -0.048 18.265 1.00 89.19 180 GLN A N 1
ATOM 1417 C CA . GLN A 1 180 ? -3.393 0.642 17.528 1.00 89.19 180 GLN A CA 1
ATOM 1418 C C . GLN A 1 180 ? -3.402 0.065 16.115 1.00 89.19 180 GLN A C 1
ATOM 1420 O O . GLN A 1 180 ? -3.462 -1.158 15.957 1.00 89.19 180 GLN A O 1
ATOM 1425 N N . ILE A 1 181 ? -3.390 0.950 15.130 1.00 86.25 181 ILE A N 1
ATOM 1426 C CA . ILE A 1 181 ? -3.431 0.643 13.699 1.00 86.25 181 ILE A CA 1
ATOM 1427 C C . ILE A 1 181 ? -2.183 1.238 13.081 1.00 86.25 181 ILE A C 1
ATOM 1429 O O . ILE A 1 181 ? -1.844 2.371 13.499 1.00 86.25 181 ILE A O 1
#

pLDDT: mean 86.99, std 14.19, range [39.69, 98.12]